Protein AF-A0A7X3Z848-F1 (afdb_monomer_lite)

pLDDT: mean 90.36, std 12.91, range [50.81, 98.56]

Foldseek 3Di:
DPPVVVVVVVVVVVVVVVVVVVVVVVVVLVVQLVCQCVVDPPRPDSVVSSVVSVVVVVVVVVVVVVD

Structure (mmCIF, N/CA/C/O backbone):
data_AF-A0A7X3Z848-F1
#
_entry.id   AF-A0A7X3Z848-F1
#
loop_
_atom_site.group_PDB
_atom_site.id
_atom_site.type_symbol
_atom_site.label_atom_id
_atom_site.label_alt_id
_atom_site.label_comp_id
_atom_site.label_asym_id
_atom_site.label_entity_id
_atom_site.label_seq_id
_atom_site.pdbx_PDB_ins_code
_atom_site.Cartn_x
_atom_site.Cartn_y
_atom_site.Cartn_z
_atom_site.occupancy
_atom_site.B_iso_or_equiv
_atom_site.auth_seq_id
_atom_site.auth_comp_id
_atom_site.auth_asym_id
_atom_site.auth_atom_id
_atom_site.pdbx_PDB_model_num
ATOM 1 N N . MET A 1 1 ? 21.294 -0.774 -42.641 1.00 50.81 1 MET A N 1
ATOM 2 C CA . MET A 1 1 ? 21.107 -1.952 -41.761 1.00 50.81 1 MET A CA 1
ATOM 3 C C . MET A 1 1 ? 21.394 -1.678 -40.269 1.00 50.81 1 MET A C 1
ATOM 5 O O . MET A 1 1 ? 21.344 -2.624 -39.497 1.00 50.81 1 MET A O 1
ATOM 9 N N . GLY A 1 2 ? 21.698 -0.439 -39.834 1.00 60.41 2 GLY A N 1
ATOM 10 C CA . GLY A 1 2 ? 22.035 -0.139 -38.424 1.00 60.41 2 GLY A CA 1
ATOM 11 C C . GLY A 1 2 ? 20.845 0.262 -37.537 1.00 60.41 2 GLY A C 1
ATOM 12 O O . GLY A 1 2 ? 20.735 -0.212 -36.414 1.00 60.41 2 GLY A O 1
ATOM 13 N N . ASP A 1 3 ? 19.902 1.039 -38.077 1.00 62.03 3 ASP A N 1
ATOM 14 C CA . ASP A 1 3 ? 18.811 1.665 -37.303 1.00 62.03 3 ASP A CA 1
ATOM 15 C C . ASP A 1 3 ? 17.791 0.662 -36.715 1.00 62.03 3 ASP A C 1
ATOM 17 O O . ASP A 1 3 ? 17.262 0.853 -35.623 1.00 62.03 3 ASP A O 1
ATOM 21 N N . PHE A 1 4 ? 1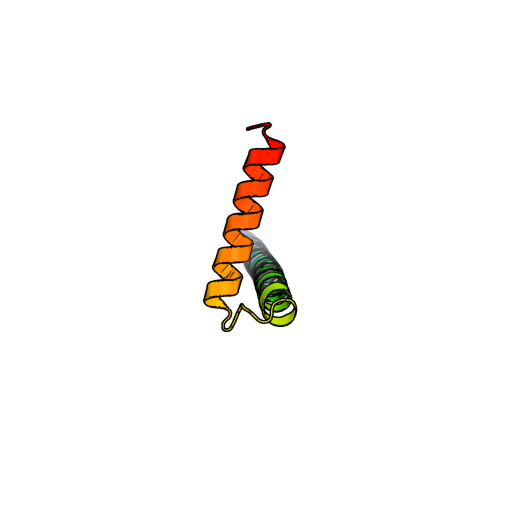7.550 -0.465 -37.396 1.00 65.62 4 PHE A N 1
ATOM 22 C CA . PHE A 1 4 ? 16.612 -1.490 -36.916 1.00 65.62 4 PHE A CA 1
ATOM 23 C C . PHE A 1 4 ? 17.135 -2.227 -35.676 1.00 65.62 4 PHE A C 1
ATOM 25 O O . PHE A 1 4 ? 16.391 -2.470 -34.731 1.00 65.62 4 PHE A O 1
ATOM 32 N N . LYS A 1 5 ? 18.430 -2.566 -35.662 1.00 64.31 5 LYS A N 1
ATOM 33 C CA . LYS A 1 5 ? 19.044 -3.344 -34.578 1.00 64.31 5 LYS A CA 1
ATOM 34 C C . LYS A 1 5 ? 19.147 -2.514 -33.296 1.00 64.31 5 LYS A C 1
ATOM 36 O O . LYS A 1 5 ? 18.908 -3.037 -32.217 1.00 64.31 5 LYS A O 1
ATOM 41 N N . GLU A 1 6 ? 19.434 -1.222 -33.428 1.00 66.31 6 GLU A N 1
ATOM 42 C CA . GLU A 1 6 ? 19.550 -0.286 -32.307 1.00 66.31 6 GLU A CA 1
ATOM 43 C C . GLU A 1 6 ? 18.188 0.030 -31.667 1.00 66.31 6 GLU A C 1
ATOM 45 O O . GLU A 1 6 ? 18.046 -0.070 -30.449 1.00 66.31 6 GLU A O 1
ATOM 50 N N . LYS A 1 7 ? 17.146 0.297 -32.472 1.00 66.81 7 LYS A N 1
ATOM 51 C CA . LYS A 1 7 ? 15.768 0.466 -31.968 1.00 66.81 7 LYS A CA 1
ATOM 52 C C . LYS A 1 7 ? 15.223 -0.805 -31.319 1.00 66.81 7 LYS A C 1
ATOM 54 O O . LYS A 1 7 ? 14.567 -0.722 -30.284 1.00 66.81 7 LYS A O 1
ATOM 59 N N . TYR A 1 8 ? 15.520 -1.972 -31.890 1.00 64.69 8 TYR A N 1
ATOM 60 C CA . TYR A 1 8 ? 15.100 -3.258 -31.332 1.00 64.69 8 TYR A CA 1
ATOM 61 C C . TYR A 1 8 ? 15.796 -3.565 -29.999 1.00 64.69 8 TYR A C 1
ATOM 63 O O . TYR A 1 8 ? 15.130 -3.941 -29.039 1.00 64.69 8 TYR A O 1
ATOM 71 N N . LEU A 1 9 ? 17.112 -3.340 -29.902 1.00 66.88 9 LEU A N 1
ATOM 72 C CA . LEU A 1 9 ? 17.865 -3.488 -28.650 1.00 66.88 9 LEU A CA 1
ATOM 73 C C . LEU A 1 9 ? 17.378 -2.511 -27.570 1.00 66.88 9 LEU A C 1
ATOM 75 O O . LEU A 1 9 ? 17.248 -2.894 -26.410 1.00 66.88 9 LEU A O 1
ATOM 79 N N . ARG A 1 10 ? 17.051 -1.269 -27.948 1.00 67.69 10 ARG A N 1
ATOM 80 C CA . ARG A 1 10 ? 16.515 -0.263 -27.023 1.00 67.69 10 ARG A CA 1
ATOM 81 C C . ARG A 1 10 ? 15.113 -0.624 -26.522 1.00 67.69 10 ARG A C 1
ATOM 83 O O . ARG A 1 10 ? 14.865 -0.536 -25.326 1.00 67.69 10 ARG A O 1
ATOM 90 N N . GLY A 1 11 ? 14.231 -1.087 -27.411 1.00 69.06 11 GLY A N 1
ATOM 91 C CA . GLY A 1 11 ? 12.884 -1.542 -27.049 1.00 69.06 11 GLY A CA 1
ATOM 92 C C . GLY A 1 11 ? 12.879 -2.822 -26.207 1.00 69.06 11 GLY A C 1
ATOM 93 O O . GLY A 1 11 ? 12.078 -2.944 -25.283 1.00 69.06 11 GLY A O 1
ATOM 94 N N . ALA A 1 12 ? 13.803 -3.754 -26.470 1.00 71.62 12 ALA A N 1
ATOM 95 C CA . ALA A 1 12 ? 14.004 -4.929 -25.623 1.00 71.62 12 ALA A CA 1
ATOM 96 C C . ALA A 1 12 ? 14.433 -4.529 -24.198 1.00 71.62 12 ALA A C 1
ATOM 98 O O . ALA A 1 12 ? 13.865 -5.032 -23.231 1.00 71.62 12 ALA A O 1
ATOM 99 N N . GLY A 1 13 ? 15.351 -3.563 -24.068 1.00 86.62 13 GLY A N 1
ATOM 100 C CA . GLY A 1 13 ? 15.787 -3.048 -22.766 1.00 86.62 13 GLY A CA 1
ATOM 101 C C . GLY A 1 13 ? 14.700 -2.284 -22.000 1.00 86.62 13 GLY A C 1
ATOM 102 O O . GLY A 1 13 ? 14.576 -2.443 -20.788 1.00 86.62 13 GLY A O 1
ATOM 103 N N . GLU A 1 14 ? 13.871 -1.490 -22.685 1.00 90.75 14 GLU A N 1
ATOM 104 C CA . GLU A 1 14 ? 12.743 -0.790 -22.052 1.00 90.75 14 GLU A CA 1
ATOM 105 C C . GLU A 1 14 ? 11.686 -1.774 -21.533 1.00 90.75 14 GLU A C 1
ATOM 107 O O . GLU A 1 14 ? 11.195 -1.630 -20.413 1.00 90.75 14 GLU A O 1
ATOM 112 N N . LEU A 1 15 ? 11.379 -2.820 -22.306 1.00 91.62 15 LEU A N 1
ATOM 113 C CA . LEU A 1 15 ? 10.424 -3.846 -21.897 1.00 91.62 15 LEU A CA 1
ATOM 114 C C . LEU A 1 15 ? 10.891 -4.605 -20.647 1.00 91.62 15 LEU A C 1
ATOM 116 O O . LEU A 1 15 ? 10.086 -4.871 -19.754 1.00 91.62 15 LEU A O 1
ATOM 120 N N . GLU A 1 16 ? 12.174 -4.958 -20.576 1.00 92.25 16 GLU A N 1
ATOM 121 C CA . GLU A 1 16 ? 12.760 -5.603 -19.397 1.00 92.25 16 GLU A CA 1
ATOM 122 C C . GLU A 1 16 ? 12.734 -4.684 -18.175 1.00 92.25 16 GLU A C 1
ATOM 124 O O . GLU A 1 16 ? 12.342 -5.123 -17.092 1.00 92.25 16 GLU A O 1
ATOM 129 N N . LEU A 1 17 ? 13.052 -3.399 -18.351 1.00 93.38 17 LEU A N 1
ATOM 130 C CA . LEU A 1 17 ? 12.996 -2.409 -17.278 1.00 93.38 17 LEU A CA 1
ATOM 131 C C . LEU A 1 17 ? 11.576 -2.255 -16.718 1.00 93.38 17 LEU A C 1
ATOM 133 O O . LEU A 1 17 ? 11.381 -2.309 -15.504 1.00 93.38 17 LEU A O 1
ATOM 137 N N . VAL A 1 18 ? 10.576 -2.110 -17.591 1.00 95.06 18 VAL A N 1
ATOM 138 C CA . VAL A 1 18 ? 9.168 -1.990 -17.184 1.00 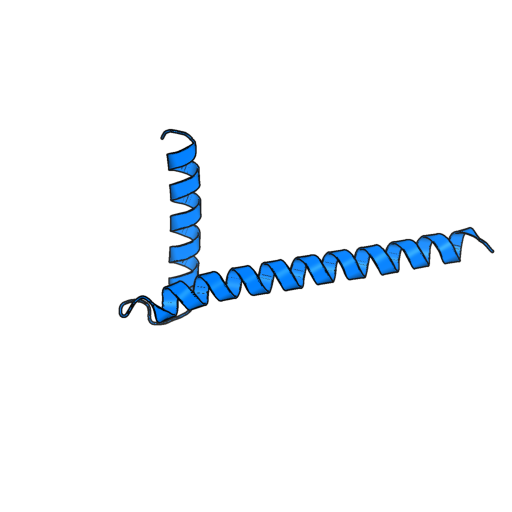95.06 18 VAL A CA 1
ATOM 139 C C . VAL A 1 18 ? 8.709 -3.248 -16.447 1.00 95.06 18 VAL A C 1
ATOM 141 O O . VAL A 1 18 ? 8.056 -3.150 -15.409 1.00 95.06 18 VAL A O 1
ATOM 144 N N . ARG A 1 19 ? 9.078 -4.437 -16.939 1.00 95.12 19 ARG A N 1
ATOM 145 C CA . ARG A 1 19 ? 8.742 -5.710 -16.282 1.00 95.12 19 ARG A CA 1
ATOM 146 C C . ARG A 1 19 ? 9.401 -5.846 -14.915 1.00 95.12 19 ARG A C 1
ATOM 148 O O . ARG A 1 19 ? 8.727 -6.260 -13.978 1.00 95.12 19 ARG A O 1
ATOM 155 N N . SER A 1 20 ? 10.671 -5.469 -14.792 1.00 95.56 20 SER A N 1
ATOM 156 C CA . SER A 1 20 ? 11.386 -5.485 -13.514 1.00 95.56 20 SER A CA 1
ATOM 157 C C . SER A 1 20 ? 10.769 -4.511 -12.512 1.00 95.56 20 SER A C 1
ATOM 159 O O . SER A 1 20 ? 10.583 -4.870 -11.353 1.00 95.56 20 SER A O 1
ATOM 161 N N . GLY A 1 21 ? 10.416 -3.297 -12.947 1.00 97.25 21 GLY A N 1
ATOM 162 C CA . GLY A 1 21 ? 9.766 -2.312 -12.081 1.00 97.25 21 GLY A CA 1
ATOM 163 C C . GLY A 1 21 ? 8.368 -2.751 -11.637 1.00 97.25 21 GLY A C 1
ATOM 164 O O . GLY A 1 21 ? 7.992 -2.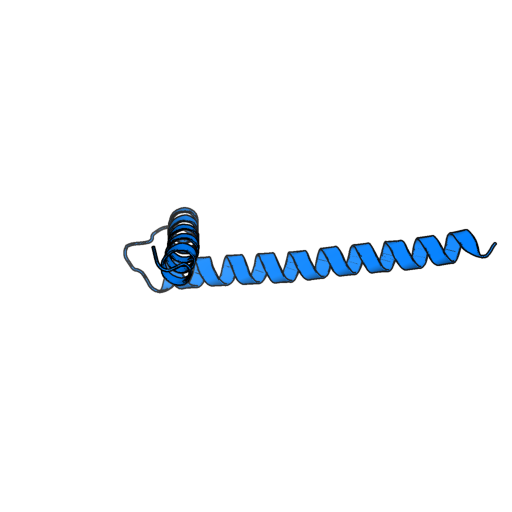551 -10.481 1.00 97.25 21 GLY A O 1
ATOM 165 N N . LEU A 1 22 ? 7.611 -3.396 -12.531 1.00 97.94 22 LEU A N 1
ATOM 166 C CA . LEU A 1 22 ? 6.308 -3.969 -12.202 1.00 97.94 22 LEU A CA 1
ATOM 167 C C . LEU A 1 22 ? 6.438 -5.113 -11.191 1.00 97.94 22 LEU A C 1
ATOM 169 O O . LEU A 1 22 ? 5.698 -5.129 -10.213 1.00 97.94 22 LEU A O 1
ATOM 173 N N . ASP A 1 23 ? 7.363 -6.049 -11.410 1.00 98.00 23 ASP A N 1
ATOM 174 C CA . ASP A 1 23 ? 7.604 -7.171 -10.496 1.00 98.00 23 ASP A CA 1
ATOM 175 C C . ASP A 1 23 ? 7.971 -6.683 -9.087 1.00 98.00 23 A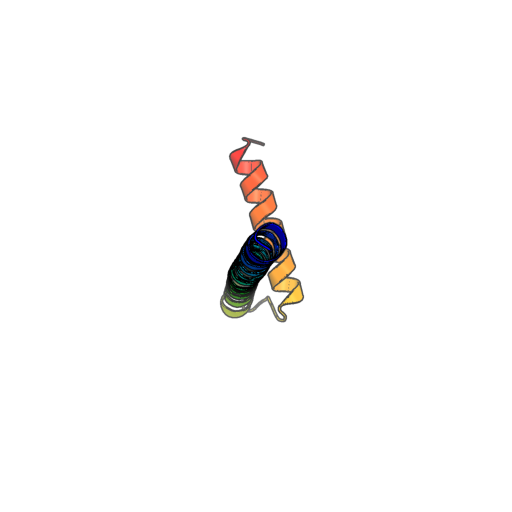SP A C 1
ATOM 177 O O . ASP A 1 23 ? 7.382 -7.134 -8.103 1.00 98.00 23 ASP A O 1
ATOM 181 N N . ASP A 1 24 ? 8.871 -5.704 -8.992 1.00 98.19 24 ASP A N 1
ATOM 182 C CA . ASP A 1 24 ? 9.280 -5.124 -7.714 1.00 98.19 24 ASP A CA 1
ATOM 183 C C . ASP A 1 24 ? 8.117 -4.411 -7.004 1.00 98.19 24 ASP A C 1
ATOM 185 O O . ASP A 1 24 ? 7.812 -4.691 -5.841 1.00 98.19 24 ASP A O 1
ATOM 189 N N . THR A 1 25 ? 7.377 -3.574 -7.738 1.00 98.19 25 THR A N 1
ATOM 190 C CA . THR A 1 25 ? 6.221 -2.842 -7.195 1.00 98.19 25 THR A CA 1
ATOM 191 C C . THR A 1 25 ? 5.128 -3.795 -6.714 1.00 98.19 25 THR A C 1
ATOM 193 O O . THR A 1 25 ? 4.573 -3.615 -5.628 1.00 98.19 25 THR A O 1
ATOM 196 N N . MET A 1 26 ? 4.819 -4.831 -7.496 1.00 98.31 26 MET A N 1
ATOM 197 C CA . MET A 1 26 ? 3.798 -5.819 -7.146 1.00 98.31 26 MET A CA 1
ATOM 198 C C . MET A 1 26 ? 4.218 -6.658 -5.938 1.00 98.31 26 MET A C 1
ATOM 200 O O . MET A 1 26 ? 3.394 -6.906 -5.053 1.00 98.31 26 MET A O 1
ATOM 204 N N . ARG A 1 27 ? 5.498 -7.048 -5.853 1.00 98.38 27 ARG A N 1
ATOM 205 C CA . ARG A 1 27 ? 6.049 -7.757 -4.691 1.00 98.38 27 ARG A CA 1
ATOM 206 C C . ARG A 1 27 ? 5.954 -6.902 -3.429 1.00 98.38 27 ARG A C 1
ATOM 208 O O . ARG A 1 27 ? 5.454 -7.389 -2.416 1.00 98.38 27 ARG A O 1
ATOM 215 N N . GLY A 1 28 ? 6.358 -5.634 -3.502 1.00 98.44 28 GLY A N 1
ATOM 216 C CA . GLY A 1 28 ? 6.270 -4.699 -2.379 1.00 98.44 28 GLY A CA 1
ATOM 217 C C . GLY A 1 28 ? 4.828 -4.441 -1.931 1.00 98.44 28 GLY A C 1
ATOM 218 O O . GLY A 1 28 ? 4.534 -4.456 -0.735 1.00 98.44 28 GLY A O 1
ATOM 219 N N . ALA A 1 29 ? 3.897 -4.270 -2.876 1.00 98.31 29 ALA A N 1
ATOM 220 C CA . ALA A 1 29 ? 2.477 -4.107 -2.565 1.00 98.31 29 ALA A CA 1
ATOM 221 C C . ALA A 1 29 ? 1.907 -5.342 -1.851 1.00 98.31 29 ALA A C 1
ATOM 223 O O . ALA A 1 29 ? 1.226 -5.206 -0.834 1.00 98.31 29 ALA A O 1
ATOM 224 N N . TYR A 1 30 ? 2.215 -6.546 -2.343 1.00 98.44 30 TYR A N 1
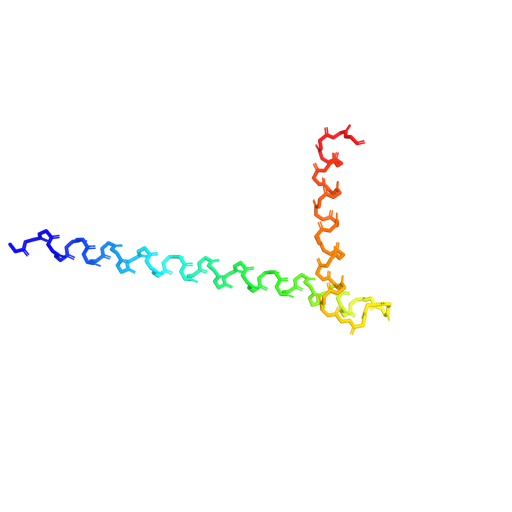ATOM 225 C CA . TYR A 1 30 ? 1.772 -7.783 -1.705 1.00 98.44 30 TYR A CA 1
ATOM 226 C C . TYR A 1 30 ? 2.353 -7.958 -0.302 1.00 98.44 30 TYR A C 1
ATOM 228 O O . TYR A 1 30 ? 1.607 -8.305 0.609 1.00 98.44 30 TYR A O 1
ATOM 236 N N . GLN A 1 31 ? 3.649 -7.697 -0.107 1.00 98.50 31 GLN A N 1
ATOM 237 C CA . GLN A 1 31 ? 4.288 -7.808 1.207 1.00 98.50 31 GLN A CA 1
ATOM 238 C C . GLN A 1 31 ? 3.624 -6.892 2.239 1.00 98.50 31 GLN A C 1
ATOM 240 O O . GLN A 1 31 ? 3.279 -7.370 3.316 1.00 98.50 31 GLN A O 1
ATOM 245 N N . ALA A 1 32 ? 3.345 -5.635 1.879 1.00 98.38 32 ALA A N 1
ATOM 246 C CA . ALA A 1 32 ? 2.644 -4.703 2.762 1.00 98.38 32 ALA A CA 1
ATOM 247 C C . ALA A 1 32 ? 1.244 -5.218 3.150 1.00 98.38 32 ALA A C 1
ATOM 249 O O . ALA A 1 32 ? 0.897 -5.255 4.327 1.00 98.38 32 ALA A O 1
ATOM 250 N N . MET A 1 33 ? 0.455 -5.688 2.175 1.00 98.44 33 MET A N 1
ATOM 251 C CA . MET A 1 33 ? -0.869 -6.266 2.453 1.00 98.44 33 MET A CA 1
ATOM 252 C C . MET A 1 33 ? -0.778 -7.537 3.307 1.00 98.44 33 MET A C 1
ATOM 254 O O . MET A 1 33 ? -1.608 -7.762 4.186 1.00 98.44 33 MET A O 1
ATOM 258 N N . HIS A 1 34 ? 0.221 -8.384 3.052 1.00 98.25 34 HIS A N 1
ATOM 259 C CA . HIS A 1 34 ? 0.418 -9.637 3.772 1.00 98.25 34 HIS A CA 1
ATOM 260 C C . HIS A 1 34 ? 0.811 -9.401 5.233 1.00 98.25 34 HIS A C 1
ATOM 262 O O . HIS A 1 34 ? 0.310 -10.091 6.118 1.00 98.25 34 HIS A O 1
ATOM 268 N N . GLU A 1 35 ? 1.671 -8.418 5.491 1.00 98.25 35 GLU A N 1
ATOM 269 C CA . GLU A 1 35 ? 2.075 -8.024 6.837 1.00 98.25 35 GLU A CA 1
ATOM 270 C C . GLU A 1 35 ? 0.883 -7.512 7.650 1.00 98.25 35 GLU A C 1
ATOM 272 O O . GLU A 1 35 ? 0.640 -8.007 8.752 1.00 98.25 35 GLU A O 1
ATOM 277 N N . THR A 1 36 ? 0.069 -6.607 7.095 1.00 97.94 36 THR A N 1
ATOM 278 C CA . THR A 1 36 ? -1.171 -6.145 7.740 1.00 97.94 36 THR A CA 1
ATOM 279 C C . THR A 1 36 ? -2.135 -7.301 8.000 1.00 97.94 36 THR A C 1
ATOM 281 O O . THR A 1 36 ? -2.693 -7.399 9.087 1.00 97.94 36 THR A O 1
ATOM 284 N N . TRP A 1 37 ? -2.305 -8.210 7.037 1.00 98.12 37 TRP A N 1
ATOM 285 C CA . TRP A 1 37 ? -3.190 -9.366 7.193 1.00 98.12 37 TRP A CA 1
ATOM 286 C C . TRP A 1 37 ? -2.718 -10.335 8.285 1.00 98.12 37 TRP A C 1
ATOM 288 O O . TRP A 1 37 ? -3.531 -10.878 9.024 1.00 98.12 37 TRP A O 1
ATOM 298 N N . ARG A 1 38 ? -1.406 -10.565 8.412 1.00 97.38 38 ARG A N 1
ATOM 299 C CA . ARG A 1 38 ? -0.848 -11.514 9.391 1.00 97.38 38 ARG A CA 1
ATOM 300 C C . ARG A 1 38 ? -0.610 -10.920 10.773 1.00 97.38 38 ARG A C 1
ATOM 302 O O . ARG A 1 38 ? -0.564 -11.676 11.737 1.00 97.38 38 ARG A O 1
ATOM 309 N N . SER A 1 39 ? -0.452 -9.605 10.879 1.00 96.94 39 SER A N 1
ATOM 310 C CA . SER A 1 39 ? -0.237 -8.919 12.160 1.00 96.94 39 SER A CA 1
ATOM 311 C C . SER A 1 39 ? -1.535 -8.628 12.916 1.00 96.94 39 SER A C 1
ATOM 313 O O . SER A 1 39 ? -1.498 -8.371 14.119 1.00 96.94 39 SER A O 1
ATOM 315 N N . ARG A 1 40 ? -2.686 -8.680 12.236 1.00 96.12 40 ARG A N 1
ATOM 316 C CA . ARG A 1 40 ? -3.976 -8.232 12.761 1.00 96.12 40 ARG A CA 1
ATOM 317 C C . ARG A 1 40 ? -5.021 -9.339 12.735 1.00 96.12 40 ARG A C 1
ATOM 319 O O . ARG A 1 40 ? -5.434 -9.791 11.675 1.00 96.12 40 ARG A O 1
ATOM 326 N N . ASN A 1 41 ? -5.505 -9.731 13.913 1.00 94.62 41 ASN A N 1
ATOM 327 C CA . ASN A 1 41 ? -6.531 -10.774 14.041 1.00 94.62 41 ASN A CA 1
ATOM 328 C C . ASN A 1 41 ? -7.922 -10.329 13.545 1.00 94.62 41 ASN A C 1
ATOM 330 O O . ASN A 1 41 ? -8.780 -11.170 13.298 1.00 94.62 41 ASN A O 1
ATOM 334 N N . ASP A 1 42 ? -8.157 -9.020 13.419 1.00 96.12 42 ASP A N 1
ATOM 335 C CA . ASP A 1 42 ? -9.397 -8.420 12.915 1.00 96.12 42 ASP A CA 1
ATOM 336 C C . ASP A 1 42 ? -9.433 -8.296 11.381 1.00 96.12 42 ASP A C 1
ATOM 338 O O . ASP A 1 42 ? -10.465 -7.940 10.815 1.00 96.12 42 ASP A O 1
ATOM 342 N N . VAL A 1 43 ? -8.332 -8.615 10.693 1.00 97.38 43 VAL A N 1
ATOM 343 C CA . VAL A 1 43 ? -8.233 -8.565 9.232 1.00 97.38 43 VAL A CA 1
ATOM 344 C C . VAL A 1 43 ? -8.293 -9.985 8.685 1.00 97.38 43 VAL A C 1
ATOM 346 O O . VAL A 1 43 ? -7.376 -10.779 8.862 1.00 97.38 43 VAL A O 1
ATOM 349 N N . THR A 1 44 ? -9.384 -10.328 8.007 1.00 95.44 44 THR A N 1
ATOM 350 C CA . THR A 1 44 ? -9.644 -11.711 7.570 1.00 95.44 44 THR A CA 1
ATOM 351 C C . THR A 1 44 ? -9.281 -11.975 6.112 1.00 95.44 44 THR A C 1
ATOM 353 O O . THR A 1 4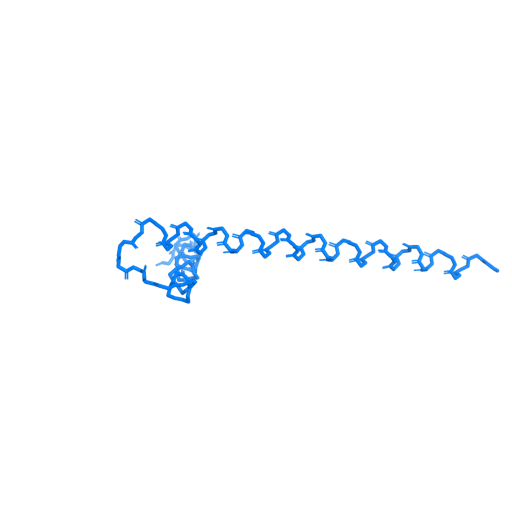4 ? -9.146 -13.133 5.718 1.00 95.44 44 THR A O 1
ATOM 356 N N . ASP A 1 45 ? -9.071 -10.928 5.314 1.00 97.69 45 ASP A N 1
ATOM 357 C CA . ASP A 1 45 ? -8.761 -11.044 3.895 1.00 97.69 45 ASP A CA 1
ATOM 358 C C . ASP A 1 45 ? -7.797 -9.950 3.402 1.00 97.69 45 ASP A C 1
ATOM 360 O O . ASP A 1 45 ? -7.632 -8.885 4.005 1.00 97.69 45 ASP A O 1
ATOM 364 N N . LEU A 1 46 ? -7.159 -10.221 2.259 1.00 97.94 46 LEU A N 1
ATOM 365 C CA . LEU A 1 46 ? -6.200 -9.307 1.635 1.00 97.94 46 LEU A CA 1
ATOM 366 C C . LEU A 1 46 ? -6.847 -8.035 1.075 1.00 97.94 46 LEU A C 1
ATOM 368 O O . LEU A 1 46 ? -6.155 -7.032 0.927 1.00 97.94 46 LEU A O 1
ATOM 372 N N . ARG A 1 47 ? -8.150 -8.041 0.757 1.00 98.25 47 ARG A N 1
ATOM 373 C CA . ARG A 1 47 ? -8.841 -6.846 0.250 1.00 98.25 47 ARG A CA 1
ATOM 374 C C . ARG A 1 47 ? -8.942 -5.803 1.360 1.00 98.25 47 ARG A C 1
ATOM 376 O O . ARG A 1 47 ? -8.615 -4.644 1.135 1.00 98.25 47 ARG A O 1
ATOM 383 N N . THR A 1 48 ? -9.353 -6.216 2.550 1.00 98.25 48 THR A N 1
ATOM 384 C CA . THR A 1 48 ? -9.427 -5.372 3.742 1.00 98.25 48 THR A CA 1
ATOM 385 C C . THR A 1 48 ? -8.036 -4.876 4.132 1.00 98.25 48 THR A C 1
ATOM 387 O O . THR A 1 48 ? -7.857 -3.677 4.339 1.00 98.25 48 THR A O 1
ATOM 390 N N . ALA A 1 49 ? -7.026 -5.756 4.119 1.00 98.50 49 ALA A N 1
ATOM 391 C CA . ALA A 1 49 ? -5.634 -5.360 4.332 1.00 98.50 49 ALA A CA 1
ATOM 392 C C . ALA A 1 49 ? -5.167 -4.290 3.325 1.00 98.50 49 ALA A C 1
ATOM 394 O O . ALA A 1 49 ? -4.553 -3.302 3.719 1.00 98.50 49 ALA A O 1
ATOM 395 N N . ALA A 1 50 ? -5.514 -4.436 2.041 1.00 98.56 50 ALA A N 1
ATOM 396 C CA . ALA A 1 50 ? -5.189 -3.458 1.003 1.00 98.56 50 ALA A CA 1
ATOM 397 C C . ALA A 1 50 ? -5.776 -2.072 1.291 1.00 98.56 50 ALA A C 1
ATOM 399 O O . ALA A 1 50 ? -5.081 -1.067 1.137 1.00 98.56 50 ALA A O 1
ATOM 400 N N . TYR A 1 51 ? -7.038 -2.011 1.726 1.00 98.44 51 TYR A N 1
ATOM 401 C CA . TYR A 1 51 ? -7.676 -0.747 2.093 1.00 98.44 51 TYR A CA 1
ATOM 402 C C . TYR A 1 51 ? -7.008 -0.096 3.303 1.00 98.44 51 TYR A C 1
ATOM 404 O O . TYR A 1 51 ? -6.783 1.110 3.272 1.00 98.44 51 TYR A O 1
ATOM 412 N N . ILE A 1 52 ? -6.644 -0.874 4.327 1.00 98.25 52 ILE A N 1
ATOM 413 C CA . ILE A 1 52 ? -5.918 -0.365 5.502 1.00 98.25 52 ILE A CA 1
ATOM 414 C C . ILE A 1 52 ? -4.586 0.257 5.068 1.00 98.25 52 ILE A C 1
ATOM 416 O O . ILE A 1 52 ? -4.364 1.439 5.319 1.00 98.25 52 ILE A O 1
ATOM 420 N N . VAL A 1 53 ? -3.762 -0.486 4.321 1.00 98.31 53 VAL A N 1
ATOM 421 C CA . VAL A 1 53 ? -2.469 0.003 3.808 1.00 98.31 53 VAL A CA 1
ATOM 422 C C . VAL A 1 53 ? -2.640 1.280 2.979 1.00 98.31 53 VAL A C 1
ATOM 424 O O . VAL A 1 53 ? -1.849 2.217 3.095 1.00 98.31 53 VAL A O 1
ATOM 427 N N . ALA A 1 54 ? -3.663 1.342 2.121 1.00 98.38 54 ALA A N 1
ATOM 428 C CA . ALA A 1 54 ? -3.925 2.518 1.297 1.00 98.38 54 ALA A CA 1
ATOM 429 C C . ALA A 1 54 ? -4.317 3.740 2.143 1.00 98.38 54 ALA A C 1
ATOM 431 O O . ALA A 1 54 ? -3.783 4.827 1.921 1.00 98.38 54 ALA A O 1
ATOM 432 N N . ILE A 1 55 ? -5.214 3.562 3.117 1.00 98.31 55 ILE A N 1
ATOM 433 C CA . ILE A 1 55 ? -5.661 4.632 4.016 1.00 98.31 55 ILE A CA 1
ATOM 434 C C . ILE A 1 55 ? -4.491 5.152 4.853 1.00 98.31 55 ILE A C 1
ATOM 436 O O . ILE A 1 55 ? -4.294 6.362 4.908 1.00 98.31 55 ILE A O 1
ATOM 440 N N . GLU A 1 56 ? -3.681 4.265 5.435 1.00 97.56 56 GLU A N 1
ATOM 441 C CA . GLU A 1 56 ? -2.501 4.635 6.227 1.00 97.56 56 GLU A CA 1
ATOM 442 C C . GLU A 1 56 ? -1.502 5.460 5.405 1.00 97.56 56 GLU A C 1
ATOM 444 O O . GLU A 1 56 ? -1.033 6.504 5.855 1.00 97.56 56 GLU A O 1
ATOM 449 N N . ARG A 1 57 ? -1.226 5.054 4.157 1.00 97.44 57 ARG A N 1
ATOM 450 C CA . ARG A 1 57 ? -0.337 5.804 3.253 1.00 97.44 57 ARG A CA 1
ATOM 451 C C . ARG A 1 57 ? -0.878 7.189 2.908 1.00 97.44 57 ARG A C 1
ATOM 453 O O . ARG A 1 57 ? -0.108 8.150 2.840 1.00 97.44 57 ARG A O 1
ATOM 460 N N . VAL A 1 58 ? -2.184 7.299 2.665 1.00 97.62 58 VAL A N 1
ATOM 461 C CA . VAL A 1 58 ? -2.829 8.588 2.387 1.00 97.62 58 VAL A CA 1
ATOM 462 C C . VAL A 1 58 ? -2.770 9.473 3.628 1.00 97.62 58 VAL A C 1
ATOM 464 O O . VAL A 1 58 ? -2.294 10.599 3.523 1.00 97.62 58 VAL A O 1
ATOM 467 N N . ALA A 1 59 ? -3.161 8.961 4.796 1.00 97.56 59 ALA A N 1
ATOM 468 C CA . ALA A 1 59 ? -3.116 9.688 6.063 1.00 97.56 59 ALA A CA 1
ATOM 469 C C . ALA A 1 59 ? -1.706 10.212 6.370 1.00 97.56 59 ALA A C 1
ATOM 471 O O . ALA A 1 59 ? -1.538 11.415 6.546 1.00 97.56 59 ALA A O 1
ATOM 472 N N . ALA A 1 60 ? -0.680 9.359 6.285 1.00 97.06 60 ALA A N 1
ATOM 473 C CA . ALA A 1 60 ? 0.714 9.764 6.472 1.00 97.06 60 ALA A CA 1
ATOM 474 C C . ALA A 1 60 ? 1.149 10.864 5.485 1.00 97.06 60 ALA A C 1
ATOM 476 O O . ALA A 1 60 ? 1.924 11.755 5.827 1.00 97.06 60 ALA A O 1
ATOM 477 N N . SER A 1 61 ? 0.627 10.838 4.253 1.00 96.44 61 SER A N 1
ATOM 478 C CA . SER A 1 61 ? 0.899 11.879 3.255 1.00 96.44 61 SER A CA 1
ATOM 479 C C . SER A 1 61 ? 0.239 13.220 3.600 1.00 96.44 61 SER A C 1
ATOM 481 O O . SER A 1 61 ? 0.784 14.263 3.236 1.00 96.44 61 SER A O 1
ATOM 483 N N . TYR A 1 62 ? -0.920 13.211 4.266 1.00 96.62 62 TYR A N 1
ATOM 484 C CA . TYR A 1 62 ? -1.576 14.416 4.786 1.00 96.62 62 TYR A CA 1
ATOM 485 C C . TYR A 1 62 ? -0.869 14.944 6.040 1.00 96.62 62 TYR A C 1
ATOM 487 O O . TYR A 1 62 ? -0.532 16.126 6.076 1.00 96.62 62 TYR A O 1
ATOM 495 N N . GLU A 1 63 ? -0.527 14.070 6.989 1.00 94.75 63 GLU A N 1
ATOM 496 C CA . GLU A 1 63 ? 0.225 14.436 8.198 1.00 94.75 63 GLU A CA 1
ATOM 497 C C . GLU A 1 63 ? 1.580 15.068 7.846 1.00 94.75 63 GLU A C 1
ATOM 499 O O . GLU A 1 63 ? 1.946 16.119 8.370 1.00 94.75 63 GLU A O 1
ATOM 504 N N . ALA A 1 64 ? 2.303 14.495 6.875 1.00 93.94 64 ALA A N 1
ATOM 505 C CA . ALA A 1 64 ? 3.569 15.047 6.388 1.00 93.94 64 ALA A CA 1
ATOM 506 C C . ALA A 1 64 ? 3.423 16.434 5.728 1.00 93.94 64 ALA A C 1
ATOM 508 O O . ALA A 1 64 ? 4.405 17.168 5.610 1.00 93.94 64 ALA A O 1
ATOM 509 N N . LYS A 1 65 ? 2.213 16.805 5.288 1.00 91.12 65 LYS A N 1
ATOM 510 C CA . LYS A 1 65 ? 1.887 18.138 4.755 1.00 91.12 65 LYS A CA 1
ATOM 511 C C . LYS A 1 65 ? 1.450 19.128 5.844 1.00 91.12 65 LYS A C 1
ATOM 513 O O . LYS A 1 65 ? 1.265 20.298 5.518 1.00 91.12 65 LYS A O 1
ATOM 518 N N . GLY A 1 66 ? 1.324 18.694 7.101 1.00 85.00 66 GLY A N 1
ATOM 519 C CA . GLY A 1 66 ? 0.946 19.538 8.239 1.00 85.00 66 GLY A CA 1
ATOM 520 C C . GLY A 1 66 ? -0.552 19.849 8.332 1.00 85.00 66 GLY A C 1
ATOM 521 O O . GLY A 1 66 ? -0.910 20.900 8.862 1.00 85.00 66 GLY A O 1
ATOM 522 N N . LEU A 1 67 ? -1.400 18.975 7.782 1.00 68.38 67 LEU A N 1
ATOM 523 C CA . LEU A 1 67 ? -2.863 19.015 7.897 1.00 68.38 67 LEU A CA 1
ATOM 524 C C . LEU A 1 67 ? -3.330 17.958 8.898 1.00 68.38 67 LEU A C 1
ATOM 526 O O . LEU A 1 67 ? -4.255 18.279 9.674 1.00 68.38 67 LEU A O 1
#

Secondary structure (DSSP, 8-state):
--HHHHHHHHHHHHHHHHHHHHHHHHHHHHHHHHHHHHH-TT--SHHHHHHHHHHHHHHHHHHTTT-

Radius of gyration: 19.34 Å; chains: 1; bounding box: 32×31×56 Å

Sequence (67 aa):
MGDFKEKYLRGAGELELVRSGLDDTMRGAYQAMHETWRSRNDVTDLRTAAYIVAIERVAASYEAKGL